Protein AF-A0A965NKJ7-F1 (afdb_monomer_lite)

pLDDT: mean 87.13, std 10.0, range [48.53, 96.25]

Radius of gyration: 16.11 Å; chains: 1; bounding box: 37×32×32 Å

Structure (mmCIF, N/CA/C/O backbone):
data_AF-A0A965NKJ7-F1
#
_entry.id   AF-A0A965NKJ7-F1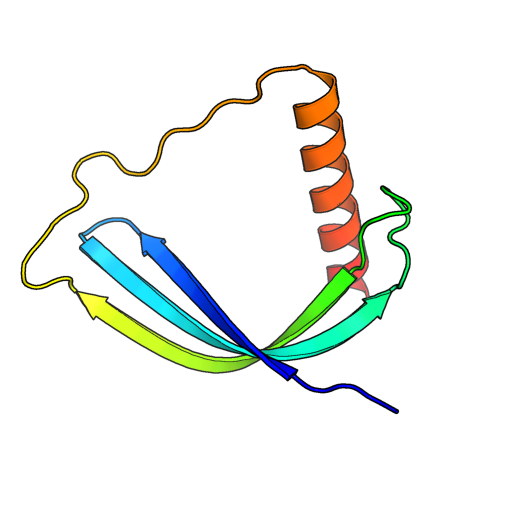
#
loop_
_atom_site.group_PDB
_atom_site.id
_atom_site.type_symbol
_atom_site.label_atom_id
_atom_site.label_alt_id
_atom_site.label_comp_id
_atom_site.label_asym_id
_atom_site.label_entity_id
_atom_site.label_seq_id
_atom_site.pdbx_PDB_ins_code
_atom_site.Cartn_x
_atom_site.Cartn_y
_atom_site.Cartn_z
_atom_site.occupancy
_atom_site.B_iso_or_equiv
_atom_site.auth_seq_id
_atom_site.auth_comp_id
_atom_site.auth_asym_id
_atom_site.auth_atom_id
_atom_site.pdbx_PDB_model_num
ATOM 1 N N . MET A 1 1 ? 18.513 -11.687 -9.792 1.00 48.53 1 MET A N 1
ATOM 2 C CA . MET A 1 1 ? 17.600 -12.520 -8.978 1.00 48.53 1 MET A CA 1
ATOM 3 C C . MET A 1 1 ? 16.361 -11.677 -8.703 1.00 48.53 1 MET A C 1
ATOM 5 O O . MET A 1 1 ? 16.449 -10.749 -7.914 1.00 48.53 1 MET A O 1
ATOM 9 N N . VAL A 1 2 ? 15.258 -11.872 -9.432 1.00 52.91 2 VAL A N 1
ATOM 10 C CA . VAL A 1 2 ? 14.029 -11.090 -9.203 1.00 52.91 2 VAL A CA 1
ATOM 11 C C . VAL A 1 2 ? 13.311 -11.739 -8.027 1.00 52.91 2 VAL A C 1
ATOM 13 O O . VAL A 1 2 ? 12.728 -12.811 -8.166 1.00 52.91 2 VAL A O 1
ATOM 16 N N . TRP A 1 3 ? 13.425 -11.140 -6.844 1.00 59.72 3 TRP A N 1
ATOM 17 C CA . TRP A 1 3 ? 12.764 -11.623 -5.634 1.00 59.72 3 TRP A CA 1
ATOM 18 C C . TRP A 1 3 ? 11.266 -11.308 -5.712 1.00 59.72 3 TRP A C 1
ATOM 20 O O . TRP A 1 3 ? 10.785 -10.391 -5.053 1.00 59.72 3 TRP A O 1
ATOM 30 N N . GLN A 1 4 ? 10.520 -12.055 -6.531 1.00 63.66 4 GLN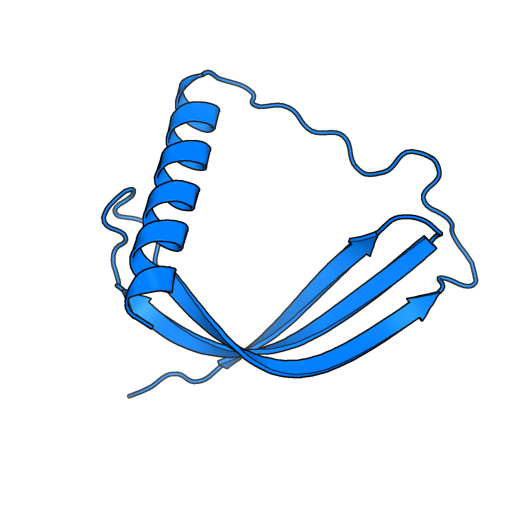 A N 1
ATOM 31 C CA . GLN A 1 4 ? 9.062 -12.002 -6.497 1.00 63.66 4 GLN A CA 1
ATOM 32 C C . GLN A 1 4 ? 8.574 -12.619 -5.187 1.00 63.66 4 GLN A C 1
ATOM 34 O O . GLN A 1 4 ? 8.488 -13.840 -5.047 1.00 63.66 4 GLN A O 1
ATOM 39 N N . LYS A 1 5 ? 8.261 -11.766 -4.211 1.00 85.31 5 LYS A N 1
ATOM 40 C CA . LYS A 1 5 ? 7.625 -12.175 -2.956 1.00 85.31 5 LYS A CA 1
ATOM 41 C C . LYS A 1 5 ? 6.116 -11.997 -3.073 1.00 85.31 5 LYS A C 1
ATOM 43 O O . LYS A 1 5 ? 5.645 -11.024 -3.660 1.00 85.31 5 LYS A O 1
ATOM 48 N N . LYS A 1 6 ? 5.356 -12.941 -2.519 1.00 91.62 6 LYS A N 1
ATOM 49 C CA . LYS A 1 6 ? 3.913 -12.765 -2.325 1.00 91.62 6 LYS A CA 1
ATOM 50 C C . LYS A 1 6 ? 3.691 -11.883 -1.101 1.00 91.62 6 LYS A C 1
ATOM 52 O O . LYS A 1 6 ? 4.297 -12.138 -0.062 1.00 91.62 6 LYS A O 1
ATOM 57 N N . VAL A 1 7 ? 2.831 -10.881 -1.230 1.00 93.19 7 VAL A N 1
ATOM 58 C CA . VAL A 1 7 ? 2.398 -10.022 -0.121 1.00 93.19 7 VAL A CA 1
ATOM 59 C C . VAL A 1 7 ? 0.886 -9.922 -0.098 1.00 93.19 7 VAL A C 1
ATOM 61 O O . VAL A 1 7 ? 0.227 -10.116 -1.120 1.00 93.19 7 VAL A O 1
ATOM 64 N N . MET A 1 8 ? 0.357 -9.600 1.074 1.00 93.81 8 MET A N 1
ATOM 65 C CA . MET A 1 8 ? -1.053 -9.322 1.279 1.00 93.81 8 MET A CA 1
ATOM 66 C C . MET A 1 8 ? -1.181 -7.937 1.907 1.00 93.81 8 MET A C 1
ATOM 68 O O . MET A 1 8 ? -0.535 -7.664 2.917 1.00 93.81 8 MET A O 1
ATOM 72 N N . ILE A 1 9 ? -1.982 -7.070 1.292 1.00 92.75 9 ILE A N 1
ATOM 73 C CA . ILE A 1 9 ? -2.354 -5.770 1.852 1.00 92.75 9 ILE A CA 1
ATOM 74 C C . ILE A 1 9 ? -3.781 -5.891 2.359 1.00 92.75 9 ILE A C 1
ATOM 76 O O . ILE A 1 9 ? -4.688 -6.187 1.582 1.00 92.75 9 ILE A O 1
ATOM 80 N N . CYS A 1 10 ? -3.965 -5.643 3.652 1.00 89.75 10 CYS A N 1
ATOM 81 C CA . CYS A 1 10 ? -5.272 -5.652 4.287 1.00 89.75 10 CYS A CA 1
ATOM 82 C C . CYS A 1 10 ? -5.630 -4.242 4.739 1.00 89.75 10 CYS A C 1
ATOM 84 O O . CYS A 1 10 ? -4.843 -3.597 5.431 1.00 89.75 10 CYS A O 1
ATOM 86 N N . PHE A 1 11 ? -6.819 -3.777 4.379 1.00 86.38 11 PHE A N 1
ATOM 87 C CA . PHE A 1 11 ? -7.359 -2.515 4.870 1.00 86.38 11 PHE A CA 1
ATOM 88 C C . PHE A 1 11 ? -8.860 -2.640 5.103 1.00 86.38 11 PHE A C 1
ATOM 90 O O . PHE A 1 11 ? -9.536 -3.477 4.505 1.00 86.38 11 PHE A O 1
ATOM 97 N N . MET A 1 12 ? -9.364 -1.818 6.015 1.00 81.94 12 MET A N 1
ATOM 98 C CA . MET A 1 12 ? -10.787 -1.729 6.317 1.00 81.94 12 MET A CA 1
ATOM 99 C C . MET A 1 12 ? -11.358 -0.484 5.655 1.00 81.94 12 MET A C 1
ATOM 101 O O . MET A 1 12 ? -10.732 0.574 5.692 1.00 81.94 12 MET A O 1
ATOM 105 N N . ASP A 1 13 ? -12.548 -0.619 5.087 1.00 75.12 13 ASP A N 1
ATOM 106 C CA . ASP A 1 13 ? -13.290 0.467 4.454 1.00 75.12 13 ASP A CA 1
ATOM 107 C C . ASP A 1 13 ? -14.672 0.641 5.108 1.00 75.12 13 ASP A C 1
ATOM 109 O O . ASP A 1 13 ? -15.085 -0.128 5.990 1.00 75.12 13 ASP A O 1
ATOM 113 N N . ALA A 1 14 ? -15.399 1.671 4.679 1.00 70.69 14 ALA A N 1
ATOM 114 C CA . ALA A 1 14 ? -16.744 1.971 5.134 1.00 70.69 14 ALA A CA 1
ATOM 115 C C . ALA A 1 14 ? -17.680 0.750 5.036 1.00 70.69 14 ALA A C 1
ATOM 117 O O . ALA A 1 14 ? -17.609 -0.072 4.124 1.00 70.69 14 ALA A O 1
ATOM 118 N N . GLY A 1 15 ? -18.596 0.626 6.002 1.00 73.50 15 GLY A N 1
ATOM 119 C CA . GLY A 1 15 ? -19.583 -0.460 6.017 1.00 73.50 15 GLY A CA 1
ATOM 120 C C . GLY A 1 15 ? -19.090 -1.787 6.605 1.00 73.50 15 GLY A C 1
ATOM 121 O O . GLY A 1 15 ? -19.803 -2.788 6.501 1.00 73.50 15 GLY A O 1
ATOM 122 N N . ASN A 1 16 ? -17.940 -1.786 7.291 1.00 78.44 16 ASN A N 1
ATOM 123 C CA . ASN A 1 16 ? -17.335 -2.963 7.924 1.00 78.44 16 ASN A CA 1
ATOM 124 C C . ASN A 1 16 ? -16.785 -4.000 6.935 1.00 78.44 16 ASN A C 1
ATOM 126 O O . ASN A 1 16 ? -16.873 -5.209 7.173 1.00 78.44 16 ASN A O 1
ATOM 130 N N . VAL A 1 17 ? -16.269 -3.524 5.804 1.00 81.81 17 VAL A N 1
ATOM 131 C CA . VAL A 1 17 ? -15.690 -4.384 4.774 1.00 81.81 17 VAL A CA 1
ATOM 132 C C . VAL A 1 17 ? -14.180 -4.409 4.958 1.00 81.81 17 VAL A C 1
ATOM 134 O O . VAL A 1 17 ? -13.520 -3.371 4.918 1.00 81.81 17 VAL A O 1
ATOM 137 N N . ALA A 1 18 ? -13.638 -5.600 5.185 1.00 86.00 18 ALA A N 1
ATOM 138 C CA . ALA A 1 18 ? -12.210 -5.854 5.174 1.00 86.00 18 ALA A CA 1
ATOM 139 C C . ALA A 1 18 ? -11.812 -6.317 3.771 1.00 86.00 18 ALA A C 1
ATOM 141 O O . ALA A 1 18 ? -12.279 -7.351 3.292 1.00 86.00 18 ALA A O 1
ATOM 142 N N . TYR A 1 19 ? -10.941 -5.553 3.121 1.00 88.38 19 TYR A N 1
ATOM 143 C CA . TYR A 1 19 ? -10.341 -5.928 1.849 1.00 88.38 19 TYR A CA 1
ATOM 144 C C . TYR A 1 19 ? -8.983 -6.573 2.093 1.00 88.38 19 TYR A C 1
ATOM 146 O O . TYR A 1 19 ? -8.190 -6.097 2.904 1.00 88.38 19 TYR A O 1
ATOM 154 N N . SER A 1 20 ? -8.701 -7.657 1.380 1.00 92.38 20 SER A N 1
ATOM 155 C CA . SER A 1 20 ? -7.399 -8.319 1.345 1.00 92.38 20 SER A CA 1
ATOM 156 C C . SER A 1 20 ? -6.951 -8.457 -0.102 1.00 92.38 20 SER A C 1
ATOM 158 O O . SER A 1 20 ? -7.510 -9.242 -0.867 1.00 92.38 20 SER A O 1
ATOM 160 N N . ILE A 1 21 ? -5.935 -7.685 -0.476 1.00 94.25 21 ILE A N 1
ATOM 161 C CA . ILE A 1 21 ? -5.326 -7.720 -1.804 1.00 94.25 21 ILE A CA 1
ATOM 162 C C . ILE A 1 21 ? -4.088 -8.604 -1.727 1.00 94.25 21 ILE A C 1
ATOM 164 O O . ILE A 1 21 ? -3.094 -8.243 -1.095 1.00 94.25 21 ILE A O 1
ATOM 168 N N . LEU A 1 22 ? -4.139 -9.764 -2.376 1.00 95.25 22 LEU A N 1
ATOM 169 C CA . LEU A 1 22 ? -2.988 -10.638 -2.556 1.00 95.25 22 LEU A CA 1
ATOM 170 C C . LEU A 1 22 ? -2.274 -10.257 -3.853 1.00 95.25 22 LEU A C 1
ATOM 172 O O . LEU A 1 22 ? -2.888 -10.225 -4.918 1.00 95.25 22 LEU A O 1
ATOM 176 N N . GLY A 1 23 ? -0.964 -10.039 -3.788 1.00 94.88 23 GLY A N 1
ATOM 177 C CA . GLY A 1 23 ? -0.182 -9.668 -4.963 1.00 94.88 23 GLY A CA 1
ATOM 178 C C . GLY A 1 23 ? 1.249 -10.185 -4.958 1.00 94.88 23 GLY A C 1
ATOM 179 O O . GLY A 1 23 ? 1.754 -10.710 -3.960 1.00 94.88 23 GLY A O 1
ATOM 180 N N . ARG A 1 24 ? 1.910 -10.049 -6.108 1.00 93.81 24 ARG A N 1
ATOM 181 C CA . ARG A 1 24 ? 3.348 -10.291 -6.277 1.00 93.81 24 ARG A CA 1
ATOM 182 C C . ARG A 1 24 ? 4.080 -8.967 -6.308 1.00 93.81 24 ARG A C 1
ATOM 184 O O . ARG A 1 24 ? 3.696 -8.069 -7.045 1.00 93.81 24 ARG A O 1
ATOM 191 N N . VAL A 1 25 ? 5.155 -8.878 -5.541 1.00 92.62 25 VAL A N 1
ATOM 192 C CA . VAL A 1 25 ? 5.956 -7.660 -5.441 1.00 92.62 25 VAL A CA 1
ATOM 193 C C . VAL A 1 25 ? 7.168 -7.747 -6.348 1.00 92.62 25 VAL A C 1
ATOM 195 O O . VAL A 1 25 ? 7.945 -8.699 -6.257 1.00 92.62 25 VAL A O 1
ATOM 198 N N . GLY A 1 26 ? 7.347 -6.728 -7.181 1.00 91.00 26 GLY A N 1
ATOM 199 C CA . GLY A 1 26 ? 8.579 -6.450 -7.909 1.00 91.00 26 GLY A CA 1
ATOM 200 C C . GLY A 1 26 ? 9.167 -5.116 -7.459 1.00 91.00 26 GLY A C 1
ATOM 201 O O . GLY A 1 26 ? 8.447 -4.128 -7.331 1.00 91.00 26 GLY A O 1
ATOM 202 N N . VAL A 1 27 ? 10.476 -5.070 -7.211 1.00 90.19 27 VAL A N 1
ATOM 203 C CA . VAL A 1 27 ? 11.166 -3.801 -6.936 1.00 90.19 27 VAL A CA 1
ATOM 204 C C . VAL A 1 27 ? 11.266 -3.017 -8.240 1.00 90.19 27 VAL A C 1
ATOM 206 O O . VAL A 1 27 ? 11.831 -3.516 -9.209 1.00 90.19 27 VAL A O 1
ATOM 209 N N . VAL A 1 28 ? 10.717 -1.803 -8.253 1.00 89.38 28 VAL A N 1
ATOM 210 C CA . VAL A 1 28 ? 10.791 -0.877 -9.396 1.00 89.38 28 VAL A CA 1
ATOM 211 C C . VAL A 1 28 ? 11.975 0.063 -9.227 1.00 89.38 28 VAL A C 1
ATOM 213 O O . VAL A 1 28 ? 12.668 0.370 -10.1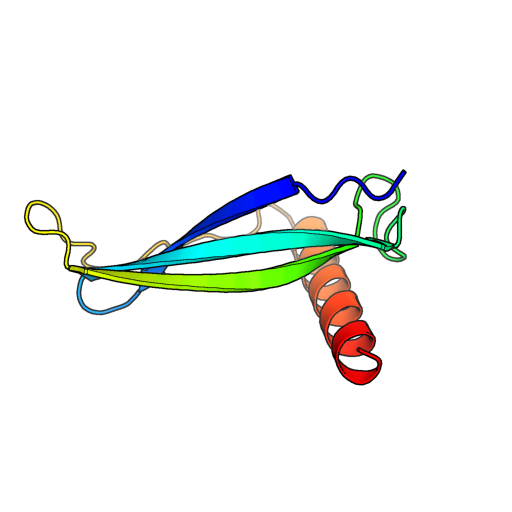93 1.00 89.38 28 VAL A O 1
ATOM 216 N N . ARG A 1 29 ? 12.225 0.507 -7.991 1.00 89.06 29 ARG A N 1
ATOM 217 C CA . ARG A 1 29 ? 13.302 1.443 -7.675 1.00 89.06 29 ARG A CA 1
ATOM 218 C C . ARG A 1 29 ? 13.883 1.159 -6.293 1.00 89.06 29 ARG A C 1
ATOM 220 O O . ARG A 1 29 ? 13.135 1.002 -5.330 1.00 89.06 29 ARG A O 1
ATOM 227 N N . ALA A 1 30 ? 15.207 1.114 -6.203 1.00 90.19 30 ALA A N 1
ATOM 228 C CA . ALA A 1 30 ? 15.933 0.985 -4.946 1.00 90.19 30 ALA A CA 1
ATOM 229 C C . ALA A 1 30 ? 17.270 1.746 -5.044 1.00 90.19 30 ALA A C 1
ATOM 231 O O . ALA A 1 30 ? 18.154 1.274 -5.765 1.00 90.19 30 ALA A O 1
ATOM 232 N N . PRO A 1 31 ? 17.436 2.901 -4.369 1.00 91.56 31 PRO A N 1
ATOM 233 C CA . PRO A 1 31 ? 16.502 3.558 -3.439 1.00 91.56 31 PRO A CA 1
ATOM 234 C C . PRO A 1 31 ? 15.466 4.471 -4.131 1.00 91.56 31 PRO A C 1
ATOM 236 O O . PRO A 1 31 ? 15.595 4.798 -5.308 1.00 91.56 31 PRO A O 1
ATOM 239 N N . SER A 1 32 ? 14.435 4.887 -3.392 1.00 91.94 32 SER A N 1
ATOM 240 C CA . SER A 1 32 ? 13.499 5.966 -3.751 1.00 91.94 32 SER A CA 1
ATOM 241 C C . SER A 1 32 ? 14.253 7.274 -4.021 1.00 91.94 32 SER A C 1
ATOM 243 O O . SER A 1 32 ? 15.311 7.526 -3.444 1.00 91.94 32 SER A O 1
ATOM 245 N N . MET A 1 33 ? 13.695 8.122 -4.890 1.00 92.06 33 MET A N 1
ATOM 246 C CA . MET A 1 33 ? 14.217 9.473 -5.134 1.00 92.06 33 MET A CA 1
ATOM 247 C C . MET A 1 33 ? 13.952 10.428 -3.968 1.00 92.06 33 MET A C 1
ATOM 249 O O . MET A 1 33 ? 14.617 11.454 -3.861 1.00 92.06 33 MET A O 1
ATOM 253 N N . VAL A 1 34 ? 12.968 10.109 -3.124 1.00 93.69 34 VAL A N 1
ATOM 254 C CA . VAL A 1 34 ? 12.537 10.938 -1.995 1.00 93.69 34 VAL A CA 1
ATOM 255 C C . VAL A 1 34 ? 13.306 10.584 -0.728 1.00 93.69 34 VAL A C 1
ATOM 257 O O . VAL A 1 34 ? 13.712 11.481 0.005 1.00 93.69 34 VAL A O 1
ATOM 260 N N . HIS A 1 35 ? 13.526 9.292 -0.454 1.00 91.94 35 HIS A N 1
ATOM 261 C CA . HIS A 1 35 ? 14.189 8.871 0.779 1.00 91.94 35 HIS A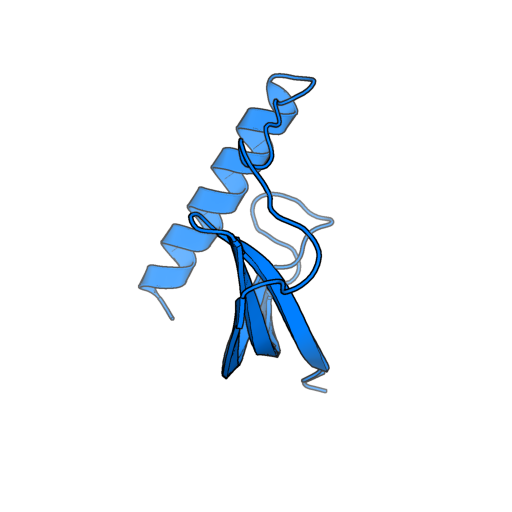 CA 1
ATOM 262 C C . HIS A 1 35 ? 15.158 7.692 0.567 1.00 91.94 35 HIS A C 1
ATOM 264 O O . HIS A 1 35 ? 14.739 6.631 0.095 1.00 91.94 35 HIS A O 1
ATOM 270 N N . PRO A 1 36 ? 16.435 7.803 0.993 1.00 92.00 36 PRO A N 1
ATOM 271 C CA . PRO A 1 36 ? 17.480 6.819 0.684 1.00 92.00 36 PRO A CA 1
ATOM 272 C C . PRO A 1 36 ? 17.269 5.449 1.343 1.00 92.00 36 PRO A C 1
ATOM 274 O O . PRO A 1 36 ? 17.816 4.452 0.881 1.00 92.00 36 PRO A O 1
ATOM 277 N N . LEU A 1 37 ? 16.478 5.385 2.419 1.00 93.56 37 LEU A N 1
ATOM 278 C CA . LEU A 1 37 ? 16.152 4.134 3.122 1.00 93.56 37 LEU A CA 1
ATOM 279 C C . LEU A 1 37 ? 14.843 3.484 2.653 1.00 93.56 37 LEU A C 1
ATOM 281 O O . LEU A 1 37 ? 14.405 2.498 3.243 1.00 93.56 37 LEU A O 1
ATOM 285 N N . MET A 1 38 ? 14.190 4.035 1.630 1.00 93.12 38 MET A N 1
ATOM 286 C CA . MET A 1 38 ? 12.930 3.510 1.107 1.00 93.12 38 MET A CA 1
ATOM 287 C C . MET A 1 38 ? 13.126 2.968 -0.301 1.00 93.12 38 MET A C 1
ATOM 289 O O . MET A 1 38 ? 13.902 3.508 -1.080 1.00 93.12 38 MET A O 1
ATOM 293 N N . ASN A 1 39 ? 12.394 1.910 -0.636 1.00 92.62 39 ASN A N 1
ATOM 294 C CA . ASN A 1 39 ? 12.355 1.347 -1.982 1.00 92.62 39 ASN A CA 1
ATOM 295 C C . ASN A 1 39 ? 10.937 1.463 -2.530 1.00 92.62 39 ASN A C 1
ATOM 297 O O . ASN A 1 39 ? 9.970 1.302 -1.785 1.00 92.62 39 ASN A O 1
ATOM 301 N N . VAL A 1 40 ? 10.819 1.678 -3.837 1.00 91.81 40 VAL A N 1
ATOM 302 C CA . VAL A 1 40 ? 9.531 1.674 -4.525 1.00 91.81 40 VAL A CA 1
ATOM 303 C C . VAL A 1 40 ? 9.309 0.314 -5.157 1.00 91.81 40 VAL A C 1
ATOM 305 O O . VAL A 1 40 ? 10.144 -0.205 -5.906 1.00 91.81 40 VAL A O 1
ATOM 308 N N . VAL A 1 41 ? 8.155 -0.265 -4.854 1.00 92.19 41 VAL A N 1
ATOM 309 C CA . VAL A 1 41 ? 7.758 -1.576 -5.345 1.00 92.19 41 VAL A CA 1
ATOM 310 C C . VAL A 1 41 ? 6.434 -1.486 -6.087 1.00 92.19 41 VAL A C 1
ATOM 312 O O . VAL A 1 41 ? 5.558 -0.705 -5.726 1.00 92.19 41 VAL A O 1
ATOM 315 N N . ARG A 1 42 ? 6.288 -2.313 -7.117 1.00 91.25 42 ARG A N 1
ATOM 316 C CA . ARG A 1 42 ? 5.032 -2.546 -7.822 1.00 91.25 42 ARG A CA 1
ATOM 317 C C . ARG A 1 42 ? 4.440 -3.853 -7.330 1.00 91.25 42 ARG A C 1
ATOM 319 O O . ARG A 1 42 ? 5.159 -4.838 -7.156 1.00 91.25 42 ARG A O 1
ATOM 326 N N . ILE A 1 43 ? 3.131 -3.843 -7.118 1.00 92.44 43 ILE A N 1
ATOM 327 C CA . ILE A 1 43 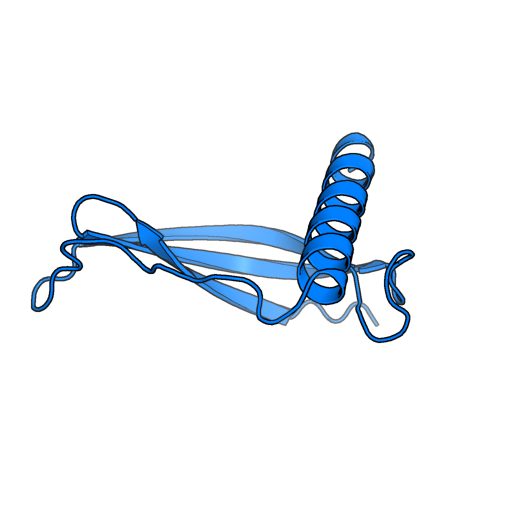? 2.374 -5.008 -6.684 1.00 92.44 43 ILE A CA 1
ATOM 328 C C . ILE A 1 43 ? 1.434 -5.395 -7.817 1.00 92.44 43 ILE A C 1
ATOM 330 O O . ILE A 1 43 ? 0.475 -4.683 -8.097 1.00 92.44 43 ILE A O 1
ATOM 334 N N . ASP A 1 44 ? 1.716 -6.521 -8.462 1.00 92.44 44 ASP A N 1
ATOM 335 C CA . ASP A 1 44 ? 0.800 -7.113 -9.430 1.00 92.44 44 ASP A CA 1
ATOM 336 C C . ASP A 1 44 ? -0.245 -7.934 -8.671 1.00 92.44 44 ASP A C 1
ATOM 338 O O . ASP A 1 44 ? 0.093 -8.870 -7.937 1.00 92.44 44 ASP A O 1
ATOM 342 N N . ILE A 1 45 ? -1.513 -7.556 -8.815 1.00 94.19 45 ILE A N 1
ATOM 343 C CA . ILE A 1 45 ? -2.628 -8.163 -8.087 1.00 94.19 45 ILE A CA 1
ATOM 344 C C . ILE A 1 45 ? -2.878 -9.579 -8.620 1.00 94.19 45 ILE A C 1
ATOM 346 O O . ILE A 1 45 ? -3.007 -9.789 -9.823 1.00 94.19 45 ILE A O 1
ATOM 350 N N . ILE A 1 46 ? -2.945 -10.550 -7.707 1.00 95.12 46 ILE A N 1
ATOM 351 C CA . ILE A 1 46 ? -3.357 -11.929 -7.995 1.00 95.12 46 ILE A CA 1
ATOM 352 C C . ILE A 1 46 ? -4.839 -12.107 -7.674 1.00 95.12 46 ILE A C 1
ATOM 354 O O . ILE A 1 46 ? -5.565 -12.705 -8.460 1.00 95.12 46 ILE A O 1
ATOM 358 N N . ASP A 1 47 ? -5.253 -11.650 -6.493 1.00 94.94 47 ASP A N 1
ATOM 359 C CA . ASP A 1 47 ? -6.590 -11.888 -5.958 1.00 94.94 47 ASP A CA 1
ATOM 360 C C . ASP A 1 47 ? -7.005 -10.737 -5.037 1.00 94.94 47 ASP A C 1
ATOM 362 O O . ASP A 1 47 ? -6.165 -10.136 -4.357 1.00 94.94 47 ASP A O 1
ATOM 366 N N . ILE A 1 48 ? -8.301 -10.446 -5.014 1.00 93.94 48 ILE A N 1
ATOM 367 C CA . ILE A 1 48 ? -8.911 -9.457 -4.128 1.00 93.94 48 ILE A CA 1
ATOM 368 C C . ILE A 1 48 ? -10.056 -10.154 -3.412 1.00 93.94 48 ILE A C 1
ATOM 370 O O . ILE A 1 48 ? -11.033 -10.565 -4.034 1.00 93.94 48 ILE A O 1
ATOM 374 N N . LYS A 1 49 ? -9.945 -10.247 -2.090 1.00 92.50 49 LYS A N 1
ATOM 375 C CA . LYS A 1 49 ? -11.013 -10.752 -1.231 1.00 92.50 49 LYS A CA 1
ATOM 376 C C . LYS A 1 49 ? -11.636 -9.609 -0.458 1.00 92.50 49 LYS A C 1
ATOM 378 O O . LYS A 1 49 ? -10.926 -8.718 0.008 1.00 92.50 49 LYS A O 1
ATOM 383 N N . SER A 1 50 ? -12.952 -9.651 -0.322 1.00 87.94 50 SER A N 1
ATOM 384 C CA . SER A 1 50 ? -13.708 -8.739 0.521 1.00 87.94 50 SER A CA 1
ATOM 385 C C . SER A 1 50 ? -14.591 -9.550 1.453 1.00 87.94 50 SER A C 1
ATOM 387 O O . SER A 1 50 ? -15.474 -10.282 1.015 1.00 87.94 50 SER A O 1
ATOM 389 N N . ASP A 1 51 ? -14.344 -9.405 2.748 1.00 84.94 51 ASP A N 1
ATOM 390 C CA . ASP A 1 51 ? -15.130 -10.055 3.784 1.00 84.94 51 ASP A CA 1
ATOM 391 C C . ASP A 1 51 ? -15.741 -8.986 4.679 1.00 84.94 51 ASP A C 1
ATOM 393 O O . ASP A 1 51 ? -15.089 -8.019 5.080 1.00 84.94 51 ASP A O 1
ATOM 397 N N . ARG A 1 52 ? -17.020 -9.150 5.014 1.00 79.56 52 ARG A N 1
ATOM 398 C CA . ARG A 1 52 ? -17.641 -8.328 6.048 1.00 79.56 52 ARG A CA 1
ATOM 399 C C . ARG A 1 52 ? -17.292 -8.941 7.394 1.00 79.56 52 ARG A C 1
ATOM 401 O O . ARG A 1 52 ? -17.595 -10.112 7.618 1.00 79.56 52 ARG A O 1
ATOM 408 N N . SER A 1 53 ? -16.676 -8.172 8.291 1.00 70.88 53 SER A N 1
ATOM 409 C CA . SER A 1 53 ? -16.371 -8.705 9.622 1.00 70.88 53 SER A CA 1
ATOM 410 C C . SER A 1 53 ? -17.673 -9.098 10.326 1.00 70.88 53 SER A C 1
ATOM 412 O O . SER A 1 53 ? -18.601 -8.299 10.462 1.00 70.88 53 SER A O 1
ATOM 414 N N . VAL A 1 54 ? -17.756 -10.365 10.731 1.00 73.44 54 VAL A N 1
ATOM 415 C CA . VAL A 1 54 ? -18.962 -10.946 11.340 1.00 73.44 54 VAL A CA 1
ATOM 416 C C . VAL A 1 54 ? -19.081 -10.556 12.815 1.00 73.44 54 VAL A C 1
ATOM 418 O O . VAL A 1 54 ? -20.185 -10.469 13.342 1.00 73.44 54 VAL A O 1
ATOM 421 N N . LEU A 1 55 ? -17.950 -10.310 13.484 1.00 78.31 55 LEU A N 1
ATOM 422 C CA . LEU A 1 55 ? -17.890 -10.156 14.942 1.00 78.31 55 LEU A CA 1
ATOM 423 C C . LEU A 1 55 ? -17.646 -8.720 15.404 1.00 78.31 55 LEU A C 1
ATOM 425 O O . LEU A 1 55 ? -18.003 -8.369 16.524 1.00 78.31 55 LEU A O 1
ATOM 429 N N . THR A 1 56 ? -17.018 -7.890 14.576 1.00 69.50 56 THR A N 1
ATOM 430 C CA . THR A 1 56 ? -16.579 -6.547 14.975 1.00 69.50 56 THR A CA 1
ATOM 431 C C . THR A 1 56 ? -16.833 -5.560 13.855 1.00 69.50 56 THR A C 1
ATOM 433 O O . THR A 1 56 ? -16.644 -5.902 12.693 1.00 69.50 56 THR A O 1
ATOM 436 N N . LYS A 1 57 ? -17.266 -4.341 14.194 1.00 77.25 57 LYS A N 1
ATOM 437 C CA . LYS A 1 57 ? -17.478 -3.248 13.241 1.00 77.25 57 LYS A CA 1
ATOM 438 C C . LYS A 1 57 ? -16.628 -2.041 13.598 1.00 77.25 57 LYS A C 1
ATOM 440 O O . LYS A 1 57 ? -16.561 -1.649 14.758 1.00 77.25 57 LYS A O 1
ATOM 445 N N . VAL A 1 58 ? -16.015 -1.436 12.584 1.00 74.12 58 VAL A N 1
ATOM 446 C CA . VAL A 1 58 ? -15.389 -0.116 12.702 1.00 74.12 58 VAL A CA 1
ATOM 447 C C . VAL A 1 58 ? -16.466 0.949 12.504 1.00 74.12 58 VAL A C 1
ATOM 449 O O . VAL A 1 58 ? -17.033 1.062 11.419 1.00 74.12 58 VAL A O 1
ATOM 452 N N . GLU A 1 59 ? -16.769 1.711 13.555 1.00 75.81 59 GLU A N 1
ATOM 453 C CA . GLU A 1 59 ? -17.816 2.744 13.523 1.00 75.81 59 GLU A CA 1
ATOM 454 C C . GLU A 1 59 ? -17.333 4.078 12.929 1.00 75.81 59 GLU A C 1
ATOM 456 O O . GLU A 1 59 ? -18.083 4.721 12.202 1.00 75.81 59 GLU A O 1
ATOM 461 N N . SER A 1 60 ? -16.083 4.488 13.184 1.00 73.69 60 SER A N 1
ATOM 462 C CA . SER A 1 60 ? -15.586 5.836 12.838 1.00 73.69 60 SER A CA 1
ATOM 463 C C . SER A 1 60 ? -14.281 5.865 12.026 1.00 73.69 60 SER A C 1
ATOM 465 O O . SER A 1 60 ? -13.608 6.891 11.977 1.00 73.69 60 SER A O 1
ATOM 467 N N . GLY A 1 61 ? -13.911 4.755 11.382 1.00 72.69 61 GLY A N 1
ATOM 468 C CA . GLY A 1 61 ? -12.649 4.625 10.641 1.00 72.69 61 GLY A CA 1
ATOM 469 C C . GLY A 1 61 ? -11.396 4.703 11.527 1.00 72.69 61 GLY A C 1
ATOM 470 O O . GLY A 1 61 ? -11.480 4.735 12.755 1.00 72.69 61 GLY A O 1
ATOM 471 N N . VAL A 1 62 ? -10.220 4.719 10.893 1.00 73.81 62 VAL A N 1
ATOM 472 C CA . VAL A 1 62 ? -8.938 4.978 11.567 1.00 73.81 62 VAL A CA 1
ATOM 473 C C . VAL A 1 62 ? -8.565 6.440 11.347 1.00 73.81 62 VAL A C 1
ATOM 475 O O . VAL A 1 62 ? -8.305 6.853 10.219 1.00 73.81 62 VAL A O 1
ATOM 478 N N . THR A 1 63 ? -8.526 7.223 12.422 1.00 83.94 63 THR A N 1
ATOM 479 C CA . THR A 1 63 ? -8.029 8.603 12.396 1.00 83.94 63 THR A CA 1
ATOM 480 C C . THR A 1 63 ? -6.549 8.628 12.744 1.00 83.94 63 THR A C 1
ATOM 482 O O . THR A 1 63 ? -6.135 8.007 13.723 1.00 83.94 63 THR A O 1
ATOM 485 N N . TRP A 1 64 ? -5.759 9.377 11.984 1.00 85.81 64 TRP A N 1
ATOM 486 C CA . TRP A 1 64 ? -4.348 9.600 12.274 1.00 85.81 64 TRP A CA 1
ATOM 487 C C . TRP A 1 64 ? -3.953 11.023 11.881 1.00 85.81 64 TRP A C 1
ATOM 489 O O . TRP A 1 64 ? -4.624 11.666 11.074 1.00 85.81 64 TRP A O 1
ATOM 499 N N . SER A 1 65 ? -2.879 11.514 12.485 1.00 91.94 65 SER A N 1
ATOM 500 C CA . SER A 1 65 ? -2.303 12.830 12.220 1.00 91.94 65 SER A CA 1
ATOM 501 C C . SER A 1 65 ? -0.783 12.725 12.208 1.00 91.94 65 SER A C 1
ATOM 503 O O . SER A 1 65 ? -0.212 11.835 12.844 1.00 91.94 65 SER A O 1
ATOM 505 N N . TYR A 1 66 ? -0.121 13.646 11.515 1.00 93.44 66 TYR A N 1
ATOM 506 C CA . TYR A 1 66 ? 1.333 13.743 11.547 1.00 93.44 66 TYR A CA 1
ATOM 507 C C . TYR A 1 66 ? 1.803 14.318 12.885 1.00 93.44 66 TYR A C 1
ATOM 509 O O . TYR A 1 66 ? 1.169 15.203 13.458 1.00 93.44 66 TYR A O 1
ATOM 517 N N . THR A 1 67 ? 2.919 13.802 13.398 1.00 93.12 67 THR A N 1
ATOM 518 C CA . THR A 1 67 ? 3.545 14.307 14.629 1.00 93.12 67 THR A CA 1
ATOM 519 C C . THR A 1 67 ? 4.408 15.541 14.383 1.00 93.12 67 THR A C 1
ATOM 521 O O . THR A 1 67 ? 4.721 16.259 15.328 1.00 93.12 67 THR A O 1
ATOM 524 N N . SER A 1 68 ? 4.823 15.771 13.136 1.00 95.06 68 SER A N 1
ATOM 525 C CA . SER A 1 68 ? 5.618 16.925 12.726 1.00 95.06 68 SER A CA 1
ATOM 526 C C . SER A 1 68 ? 5.338 17.286 11.267 1.00 95.06 68 SER A C 1
ATOM 528 O O . SER A 1 68 ? 4.822 16.465 10.504 1.00 95.06 68 SER A O 1
ATOM 530 N N . TRP A 1 69 ? 5.689 18.512 10.885 1.00 94.50 69 TRP A N 1
ATOM 531 C CA . TRP A 1 69 ? 5.515 19.014 9.521 1.00 94.50 69 TRP A CA 1
ATOM 532 C C . TRP A 1 69 ? 6.398 18.263 8.515 1.00 94.50 69 TRP A C 1
ATOM 534 O O . TRP A 1 69 ? 5.959 17.922 7.422 1.00 94.50 69 TRP A O 1
ATOM 544 N N . GLU A 1 70 ? 7.616 17.901 8.912 1.00 93.50 70 GLU A N 1
ATOM 545 C CA . GLU A 1 70 ? 8.559 17.148 8.082 1.00 93.50 70 GLU A CA 1
ATOM 546 C C . GLU A 1 70 ? 8.016 15.756 7.724 1.00 93.50 70 GLU A C 1
ATOM 548 O O . GLU A 1 70 ? 8.266 15.244 6.633 1.00 93.50 70 GLU A O 1
ATOM 553 N N . ALA A 1 71 ? 7.244 15.135 8.625 1.00 92.62 71 ALA A N 1
ATOM 554 C CA . ALA A 1 71 ? 6.592 13.856 8.355 1.00 92.62 71 ALA A CA 1
ATOM 555 C C . ALA A 1 71 ? 5.479 13.990 7.303 1.00 92.62 71 ALA A C 1
ATOM 557 O O . ALA A 1 71 ? 5.307 13.099 6.466 1.00 92.62 71 ALA A O 1
ATOM 558 N N . GLU A 1 72 ? 4.745 15.103 7.326 1.00 94.50 72 GLU A N 1
ATOM 559 C CA . GLU A 1 72 ? 3.740 15.420 6.313 1.00 94.50 72 GLU A CA 1
ATOM 560 C C . GLU A 1 72 ? 4.394 15.690 4.953 1.00 94.50 72 GLU A C 1
ATOM 562 O O . GLU A 1 72 ? 4.001 15.079 3.957 1.00 94.50 72 GLU A O 1
ATOM 567 N N . GLU A 1 73 ? 5.445 16.515 4.910 1.00 94.94 73 GLU A N 1
ATOM 568 C CA . GLU A 1 73 ? 6.210 16.786 3.687 1.00 94.94 73 GLU A CA 1
ATOM 569 C C . GLU A 1 73 ? 6.776 15.505 3.070 1.00 94.94 73 GLU A C 1
ATOM 571 O O . GLU A 1 73 ? 6.635 15.281 1.864 1.00 94.94 73 GLU A O 1
ATOM 576 N N . LEU A 1 74 ? 7.363 14.629 3.894 1.00 94.25 74 LEU A N 1
ATOM 577 C CA . LEU A 1 74 ? 7.880 13.338 3.449 1.00 94.25 74 LEU A CA 1
ATOM 578 C C . LEU A 1 74 ? 6.770 12.470 2.841 1.00 94.25 74 LEU A C 1
ATOM 580 O O . LEU A 1 74 ? 6.943 11.919 1.754 1.00 94.25 74 LEU A O 1
ATOM 584 N N . SER A 1 75 ? 5.623 12.363 3.517 1.00 93.88 75 SER A N 1
ATOM 585 C CA . SER A 1 75 ? 4.464 1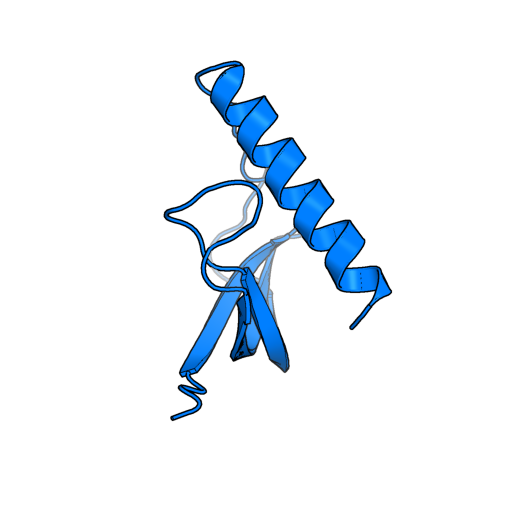1.601 3.037 1.00 93.88 75 SER A CA 1
ATOM 586 C C . SER A 1 75 ? 3.972 12.123 1.683 1.00 93.88 75 SER A C 1
ATOM 588 O O . SER A 1 75 ? 3.832 11.358 0.725 1.00 93.88 75 SER A O 1
ATOM 590 N N . VAL A 1 76 ? 3.788 13.440 1.561 1.00 95.44 76 VAL A N 1
ATOM 591 C CA . VAL A 1 76 ? 3.346 14.089 0.319 1.00 95.44 76 VAL A CA 1
ATOM 592 C C . VAL A 1 76 ? 4.353 13.865 -0.812 1.00 95.44 76 VAL A C 1
ATOM 594 O O . VAL A 1 76 ? 3.954 13.514 -1.927 1.00 95.44 76 VAL A O 1
ATOM 597 N N . ALA A 1 77 ? 5.653 14.011 -0.542 1.00 95.94 77 ALA A N 1
ATOM 598 C CA . ALA A 1 77 ? 6.707 13.785 -1.526 1.00 95.94 77 ALA A CA 1
ATOM 599 C C . ALA A 1 77 ? 6.724 12.332 -2.029 1.00 95.94 77 ALA A C 1
ATOM 601 O O . ALA A 1 77 ? 6.779 12.106 -3.240 1.00 95.94 77 ALA A O 1
ATOM 602 N N . LEU A 1 78 ? 6.592 11.350 -1.128 1.00 95.25 78 LEU A N 1
ATOM 603 C CA . LEU A 1 78 ? 6.497 9.930 -1.484 1.00 95.25 78 LEU A CA 1
ATOM 604 C C . LEU A 1 78 ? 5.279 9.650 -2.373 1.00 95.25 78 LEU A C 1
ATOM 606 O O . LEU A 1 78 ? 5.400 8.980 -3.399 1.00 95.25 78 LEU A O 1
ATOM 610 N N . PHE A 1 79 ? 4.106 10.195 -2.036 1.00 95.31 79 PHE A N 1
ATOM 611 C CA . PHE A 1 79 ? 2.908 10.035 -2.867 1.00 95.31 79 PHE A CA 1
ATOM 612 C C . PHE A 1 79 ? 3.059 10.664 -4.253 1.00 95.31 79 PHE A C 1
ATOM 614 O O . PHE A 1 79 ? 2.550 10.117 -5.233 1.00 95.31 79 PHE A O 1
ATOM 621 N N . ASN A 1 80 ? 3.756 11.793 -4.358 1.00 96.25 80 ASN A N 1
ATOM 622 C CA . ASN A 1 80 ? 4.033 12.414 -5.648 1.00 96.25 80 ASN A CA 1
ATOM 623 C C . ASN A 1 80 ? 4.990 11.561 -6.491 1.00 96.25 80 ASN A C 1
ATOM 625 O O . ASN A 1 80 ? 4.720 11.364 -7.674 1.00 96.25 80 ASN A O 1
ATOM 629 N N . GLU A 1 81 ? 6.034 10.971 -5.894 1.00 94.62 81 GLU A N 1
ATOM 630 C CA . GLU A 1 81 ? 6.904 10.011 -6.595 1.00 94.62 81 GLU A CA 1
ATOM 631 C C . GLU A 1 81 ? 6.094 8.828 -7.151 1.00 94.62 81 GLU A C 1
ATOM 633 O O . GLU A 1 81 ? 6.260 8.452 -8.313 1.00 94.62 81 GLU A O 1
ATOM 638 N N . LEU A 1 82 ? 5.171 8.276 -6.356 1.00 93.69 82 LEU A N 1
ATOM 639 C CA . LEU A 1 82 ? 4.296 7.185 -6.794 1.00 93.69 82 LEU A CA 1
ATOM 640 C C . LEU A 1 82 ? 3.381 7.598 -7.956 1.00 93.69 82 LEU A C 1
ATOM 642 O O . LEU A 1 82 ? 3.229 6.834 -8.908 1.00 93.69 82 LEU A O 1
ATOM 646 N N . LYS A 1 83 ? 2.796 8.803 -7.910 1.00 94.88 83 LYS A N 1
ATOM 647 C CA . LYS A 1 83 ? 1.948 9.333 -8.992 1.00 94.88 83 LYS A CA 1
ATOM 648 C C . LYS A 1 83 ? 2.722 9.529 -10.291 1.00 94.88 83 LYS A C 1
ATOM 650 O O . LYS A 1 83 ? 2.189 9.222 -11.352 1.00 94.88 83 LYS A O 1
ATOM 655 N N . GLU A 1 84 ? 3.953 10.030 -10.226 1.00 93.50 84 GLU A N 1
ATOM 656 C CA . GLU A 1 84 ? 4.789 10.188 -11.421 1.00 93.50 84 GLU A CA 1
ATOM 657 C C . GLU A 1 84 ? 5.190 8.832 -12.006 1.00 93.50 84 GLU A C 1
ATOM 659 O O . GLU A 1 84 ? 5.068 8.622 -13.211 1.00 93.50 84 GLU A O 1
ATOM 664 N N . LEU A 1 85 ? 5.575 7.872 -11.159 1.00 91.19 85 LEU A N 1
ATOM 665 C CA . LEU A 1 85 ? 5.874 6.509 -11.602 1.00 91.19 85 LEU A CA 1
ATOM 666 C C . LEU A 1 85 ? 4.665 5.834 -12.261 1.00 91.19 85 LEU A C 1
ATOM 668 O O . LEU A 1 85 ? 4.831 5.173 -13.286 1.00 91.19 85 LEU A O 1
ATOM 672 N N . ALA A 1 86 ? 3.459 6.040 -11.726 1.00 89.88 86 ALA A N 1
ATOM 673 C CA . ALA A 1 86 ? 2.223 5.481 -12.272 1.00 89.88 86 ALA A CA 1
ATOM 674 C C . ALA A 1 86 ? 1.899 5.964 -13.696 1.00 89.88 86 ALA A C 1
ATOM 676 O O . ALA A 1 86 ? 1.175 5.281 -14.408 1.00 89.88 86 ALA A O 1
ATOM 677 N N . LYS A 1 87 ? 2.439 7.107 -14.142 1.00 92.62 87 LYS A N 1
ATOM 678 C CA . LYS A 1 87 ? 2.288 7.571 -15.535 1.00 92.62 87 LYS A CA 1
ATOM 679 C C . LYS A 1 87 ? 3.178 6.813 -16.523 1.00 92.62 87 LYS A C 1
ATOM 681 O O . LYS A 1 87 ? 2.967 6.913 -17.727 1.00 92.62 87 LYS A O 1
ATOM 686 N N . THR A 1 88 ? 4.205 6.125 -16.029 1.00 85.88 88 THR A N 1
ATOM 687 C CA . THR A 1 88 ? 5.247 5.476 -16.845 1.00 85.88 88 THR A CA 1
ATOM 688 C C . THR A 1 88 ? 5.218 3.948 -16.794 1.00 85.88 88 THR A C 1
ATOM 690 O O . THR A 1 88 ? 6.031 3.307 -17.459 1.00 85.88 88 THR A O 1
ATOM 693 N N . LEU A 1 89 ? 4.313 3.374 -15.997 1.00 77.06 89 LEU A N 1
ATOM 694 C CA . LEU A 1 89 ? 4.135 1.936 -15.772 1.00 77.06 89 LEU A CA 1
ATOM 695 C C . LEU A 1 89 ? 2.844 1.420 -16.404 1.00 77.06 89 LEU A C 1
ATOM 697 O O . LEU A 1 89 ? 2.843 0.212 -16.742 1.00 77.06 89 LEU A O 1
#

Secondary structure (DSSP, 8-state):
----EEEEEEEEETTTEEEEEEEEEEEEESS-SS-TT--EEEEEEEEEEEEE-SS---SS------SSHHHHHHHHHHHHHHHHHHTT-

Sequence (89 aa):
MVWQKKVMICFMDAGNVAYSILGRVGVVRAPSMVHPLMNVVRIDIIDIKSDRSVLTKVESGVTWSYTSWEAEELSVALFNELKELAKTL

Foldseek 3Di:
DFPFDWDWDWDADPPQKIKIWIWTKGFPAQPQPLDNPHTDIDTHTDDIDIDRDPPDGDDPGDDDDDPDPVSVVSVVVVVVSVVVVVVVD